Protein AF-A0A529ZBR2-F1 (afdb_mono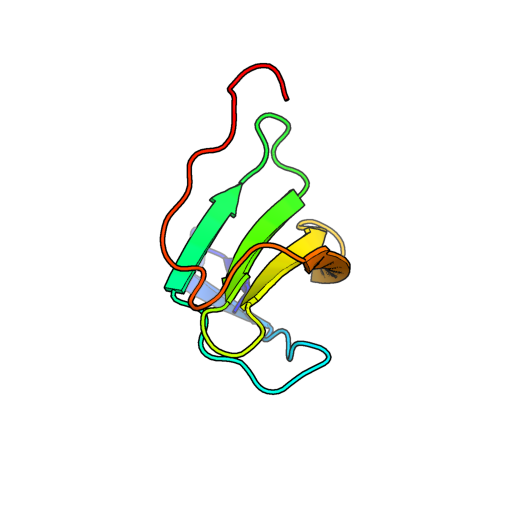mer)

Solvent-accessible surface area (backbone atoms only — not comparable to full-atom values): 4451 Å² total; per-residue (Å²): 109,47,68,42,75,91,76,72,37,80,76,47,76,70,84,66,100,56,90,73,45,72,65,36,76,48,67,40,74,88,66,48,38,36,40,32,20,17,31,73,69,20,19,32,40,33,26,36,57,86,84,60,39,81,76,49,73,47,80,65,56,87,57,25,41,83,88,82,78,60,81,86,111

Mean predicted aligned error: 2.71 Å

Foldseek 3Di:
DDADPVVRDDPDDDDDPDDFDWADWDAALVRFWIWTWTQVQQWTWIAGPPVRDTPDIDHHGHGGHDDDHDNVD

Secondary structure (DSSP, 8-state):
-EEETTTTEEEE----SS---EEEEEE-TTS-EEEEEETTTTEEEEEETTTTEEEEEEE-STT-------S--

pLDDT: mean 95.71, std 4.28, range [66.38, 98.5]

Nearest PDB structures (foldseek):
  1l0q-assembly4_D  TM=8.945E-01  e=1.199E-02  Methanosarcina mazei S-6
  5c2v-assembly1_B  TM=9.261E-01  e=3.229E-02  Candidatus Kuenenia stuttgartensis
  7mq9-assembly1_LO  TM=8.595E-01  e=5.456E-02  Homo sapiens
  6zqf-assembly1_UA  TM=8.457E-01  e=2.483E-01  Saccharomyces cerevisiae S288C
  6rxt-assembly1_UA  TM=8.362E-01  e=5.950E-01  Thermochaetoides thermophila

Radius of gyration: 12.58 Å; Cα contacts (8 Å, |Δi|>4): 153; chains: 1; bounding box: 28×18×35 Å

Sequence (73 aa):
AKIDLKNQKVLGHLDLSRMGMPQDIRLSPDGKVFYVADMMNDGVFLIDGDSFKEIGFIPTGIGTHGFVVSRDG

Structure (mmCIF, N/CA/C/O backbone):
data_AF-A0A529ZBR2-F1
#
_entry.id   AF-A0A529ZBR2-F1
#
loop_
_atom_site.group_PDB
_atom_site.id
_atom_site.type_symbol
_atom_site.label_atom_id
_atom_site.label_alt_id
_atom_site.label_comp_id
_atom_site.label_asym_id
_atom_site.label_entity_id
_atom_site.label_seq_id
_atom_site.pdbx_PDB_ins_code
_atom_site.Cartn_x
_atom_site.Cartn_y
_atom_site.Cartn_z
_atom_site.occupancy
_atom_site.B_iso_or_equiv
_atom_site.auth_seq_id
_atom_site.auth_comp_id
_atom_site.auth_asym_id
_atom_site.auth_atom_id
_atom_site.pdbx_PDB_model_num
ATOM 1 N N . ALA A 1 1 ? 4.975 2.041 10.253 1.00 92.50 1 ALA A N 1
ATOM 2 C CA . ALA A 1 1 ? 4.326 1.738 11.549 1.00 92.50 1 ALA A CA 1
ATOM 3 C C . ALA A 1 1 ? 2.812 1.839 11.389 1.00 92.50 1 ALA A C 1
ATOM 5 O O . ALA A 1 1 ? 2.369 2.669 10.603 1.00 92.50 1 ALA A O 1
ATOM 6 N N . LYS A 1 2 ? 2.030 1.028 12.111 1.00 94.44 2 LYS A N 1
ATOM 7 C CA . LYS A 1 2 ? 0.565 1.153 12.197 1.00 94.44 2 LYS A CA 1
ATOM 8 C C . LYS A 1 2 ? 0.228 2.032 13.396 1.00 94.44 2 LYS A C 1
ATOM 10 O O . LYS A 1 2 ? 0.740 1.789 14.489 1.00 94.44 2 LYS A O 1
ATOM 15 N N . ILE A 1 3 ? -0.582 3.066 13.191 1.00 96.25 3 ILE A N 1
ATOM 16 C CA . ILE A 1 3 ? -0.850 4.097 14.200 1.00 96.25 3 ILE A CA 1
ATOM 17 C C . ILE A 1 3 ? -2.350 4.140 14.482 1.00 96.25 3 ILE A C 1
ATOM 19 O O . ILE A 1 3 ? -3.158 4.272 13.567 1.00 96.25 3 ILE A O 1
ATOM 23 N N . ASP A 1 4 ? -2.711 4.055 15.758 1.00 96.50 4 ASP A N 1
ATOM 24 C CA . ASP A 1 4 ? -4.023 4.451 16.251 1.00 96.50 4 ASP A CA 1
ATOM 25 C C . ASP A 1 4 ? -4.032 5.970 16.419 1.00 96.50 4 ASP A C 1
ATOM 27 O O . ASP A 1 4 ? -3.412 6.514 17.335 1.00 96.50 4 ASP A O 1
ATOM 31 N N . LEU A 1 5 ? -4.729 6.654 15.514 1.00 95.81 5 LEU A N 1
ATOM 32 C CA . LEU A 1 5 ? -4.801 8.113 15.512 1.00 95.81 5 LEU A CA 1
ATOM 33 C C . LEU A 1 5 ? -5.641 8.667 16.667 1.00 95.81 5 LEU A C 1
ATOM 35 O O . LEU A 1 5 ? -5.328 9.741 17.176 1.00 95.81 5 LEU A O 1
ATOM 39 N N . LYS A 1 6 ? -6.682 7.948 17.106 1.00 97.56 6 LYS A N 1
ATOM 40 C CA . LYS A 1 6 ? -7.573 8.416 18.178 1.00 97.56 6 LYS A CA 1
ATOM 41 C C . LYS A 1 6 ? -6.832 8.459 19.509 1.00 97.56 6 LYS A C 1
ATOM 43 O O . LYS A 1 6 ? -6.968 9.423 20.256 1.00 97.56 6 LYS A O 1
ATOM 48 N N . ASN A 1 7 ? -6.049 7.419 19.781 1.00 98.06 7 ASN A N 1
ATOM 49 C CA . ASN A 1 7 ? -5.290 7.286 21.022 1.00 98.06 7 ASN A CA 1
ATOM 50 C C . ASN A 1 7 ? -3.823 7.733 20.886 1.00 98.06 7 ASN A C 1
ATOM 52 O O . ASN A 1 7 ? -3.068 7.610 21.846 1.00 98.06 7 ASN A O 1
ATOM 56 N N . GLN A 1 8 ? -3.419 8.227 19.708 1.00 97.44 8 GLN A N 1
ATOM 57 C CA . GLN A 1 8 ? -2.053 8.662 19.384 1.00 97.44 8 GLN A CA 1
ATOM 58 C C . GLN A 1 8 ? -0.989 7.614 19.745 1.00 97.44 8 GLN A C 1
ATOM 60 O O . GLN A 1 8 ? 0.049 7.917 20.334 1.00 97.44 8 GLN A O 1
ATOM 65 N N . LYS A 1 9 ? -1.260 6.350 19.408 1.00 98.31 9 LYS A N 1
ATOM 66 C CA . LYS A 1 9 ? -0.424 5.214 19.803 1.00 98.31 9 LYS A CA 1
ATOM 67 C C . LYS A 1 9 ? 0.098 4.461 18.589 1.00 98.31 9 LYS A C 1
ATOM 69 O O . LYS A 1 9 ? -0.645 4.164 17.658 1.00 98.31 9 LYS A O 1
ATOM 74 N N . VAL A 1 10 ? 1.366 4.063 18.639 1.00 97.56 10 VAL A N 1
ATOM 75 C CA . VAL A 1 10 ? 1.913 3.083 17.696 1.00 97.56 10 VAL A CA 1
ATOM 76 C C . VAL A 1 10 ? 1.414 1.691 18.084 1.00 97.56 10 VAL A C 1
ATOM 78 O O . VAL A 1 10 ? 1.664 1.212 19.190 1.00 97.56 10 VAL A O 1
ATOM 81 N N . LEU A 1 11 ? 0.685 1.054 17.173 1.00 96.31 11 LEU A N 1
ATOM 82 C CA . LEU A 1 11 ? 0.162 -0.301 17.337 1.00 96.31 11 LEU A CA 1
ATOM 83 C C . LEU A 1 11 ? 1.185 -1.368 16.939 1.00 96.31 11 LEU A C 1
ATOM 85 O O . LEU A 1 11 ? 1.127 -2.483 17.445 1.00 96.31 11 LEU A O 1
ATOM 89 N N . GLY A 1 12 ? 2.119 -1.031 16.049 1.00 96.50 12 GLY A N 1
ATOM 90 C C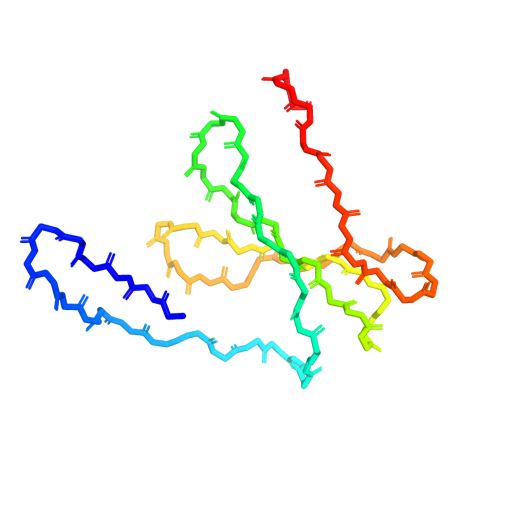A . GLY A 1 12 ? 3.183 -1.939 15.639 1.00 96.50 12 GLY A CA 1
ATOM 91 C C . GLY A 1 12 ? 4.030 -1.407 14.489 1.00 96.50 12 GLY A C 1
ATOM 92 O O . GLY A 1 12 ? 3.716 -0.394 13.855 1.00 96.50 12 GLY A O 1
ATOM 93 N N . HIS A 1 13 ? 5.104 -2.133 14.207 1.00 96.94 13 HIS A N 1
ATOM 94 C CA . HIS A 1 13 ? 5.978 -1.928 13.058 1.00 96.94 13 HIS A CA 1
ATOM 95 C C . HIS A 1 13 ? 5.889 -3.157 12.155 1.00 96.94 13 HIS A C 1
ATOM 97 O O . HIS A 1 13 ? 5.681 -4.263 12.645 1.00 96.94 13 HIS A O 1
ATOM 103 N N . LEU A 1 14 ? 5.969 -2.931 10.847 1.00 95.81 14 LEU A N 1
ATOM 104 C CA . LEU A 1 14 ? 6.051 -3.988 9.851 1.00 95.81 14 LEU A CA 1
ATOM 105 C C . LEU A 1 14 ? 7.416 -3.847 9.200 1.00 95.81 14 LEU A C 1
ATOM 107 O O . LEU A 1 14 ? 7.691 -2.807 8.596 1.00 95.81 14 LEU A O 1
ATOM 111 N N . ASP A 1 15 ? 8.233 -4.878 9.353 1.00 96.00 15 ASP A N 1
ATOM 112 C CA . ASP A 1 15 ? 9.453 -5.036 8.582 1.00 96.00 15 ASP A CA 1
ATOM 113 C C . ASP A 1 15 ? 9.076 -5.711 7.265 1.00 96.00 15 ASP A C 1
ATOM 115 O O . ASP A 1 15 ? 8.406 -6.748 7.255 1.00 96.00 15 ASP A O 1
ATOM 119 N N . LEU A 1 16 ? 9.454 -5.086 6.154 1.00 96.00 16 LEU A N 1
ATOM 120 C CA . LEU A 1 16 ? 9.243 -5.663 4.832 1.00 96.00 16 LEU A CA 1
ATOM 121 C C . LEU A 1 16 ? 10.224 -6.811 4.601 1.00 96.00 16 LEU A C 1
ATOM 123 O O . LEU A 1 16 ? 11.288 -6.890 5.220 1.00 96.00 16 LEU A O 1
ATOM 127 N N . SER A 1 17 ? 9.877 -7.692 3.669 1.00 96.44 17 SER A N 1
ATOM 128 C CA . SER A 1 17 ? 10.663 -8.882 3.336 1.00 96.44 17 SER A CA 1
ATOM 129 C C . SER A 1 17 ? 12.068 -8.569 2.807 1.00 96.44 17 SER A C 1
ATOM 131 O O . SER A 1 17 ? 12.935 -9.447 2.773 1.00 96.44 17 SER A O 1
ATOM 133 N N . ARG A 1 18 ? 12.314 -7.321 2.397 1.00 95.19 18 ARG A N 1
ATOM 134 C CA . ARG A 1 18 ? 13.581 -6.843 1.843 1.00 95.19 18 ARG A CA 1
ATOM 135 C C . ARG A 1 18 ? 13.929 -5.507 2.482 1.00 95.19 18 ARG A C 1
ATOM 137 O O . ARG A 1 18 ? 13.050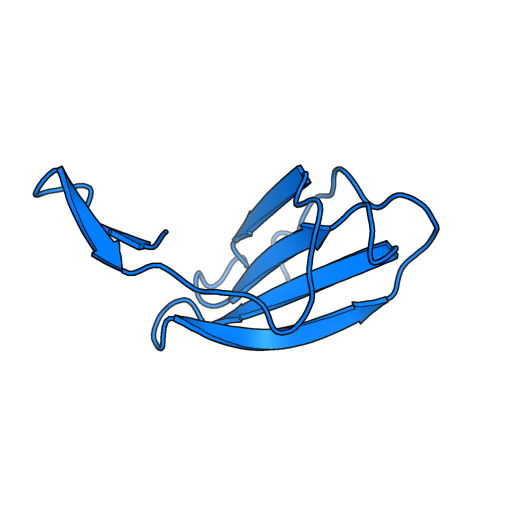 -4.711 2.804 1.00 95.19 18 ARG A O 1
ATOM 144 N N . MET A 1 19 ? 15.228 -5.236 2.600 1.00 95.38 19 MET A N 1
ATOM 145 C CA . MET A 1 19 ? 15.694 -3.868 2.832 1.00 95.38 19 MET A CA 1
ATOM 146 C C . MET A 1 19 ? 15.121 -2.971 1.733 1.00 95.38 19 MET A C 1
ATOM 148 O O . MET A 1 19 ? 14.998 -3.407 0.587 1.00 95.38 19 MET A O 1
ATOM 152 N N . GLY A 1 20 ? 14.780 -1.734 2.076 1.00 95.50 20 GLY A N 1
ATOM 153 C CA . GLY A 1 20 ? 14.044 -0.844 1.187 1.00 95.50 20 GLY A CA 1
ATOM 154 C C . GLY A 1 20 ? 14.490 0.603 1.290 1.00 95.50 20 GLY A C 1
ATOM 155 O O . GLY A 1 20 ? 15.169 1.003 2.238 1.00 95.50 20 GLY A O 1
ATOM 156 N N . MET A 1 21 ? 14.037 1.392 0.325 1.00 97.25 21 MET A N 1
ATOM 157 C CA . MET A 1 21 ? 14.040 2.846 0.393 1.00 97.25 21 MET A CA 1
ATOM 158 C C . MET A 1 21 ? 12.638 3.362 0.022 1.00 97.25 21 MET A C 1
ATOM 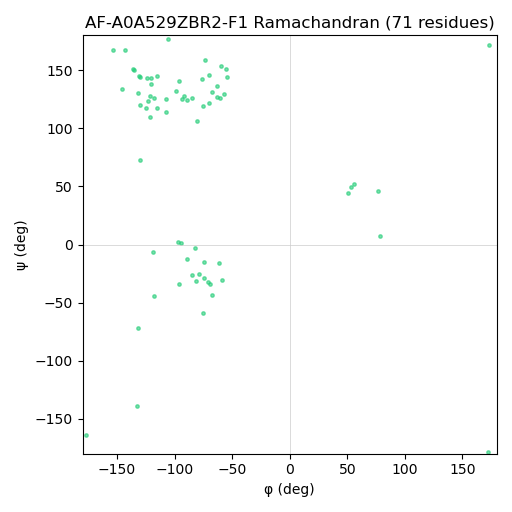160 O O . MET A 1 21 ? 12.457 3.883 -1.086 1.00 97.25 21 MET A O 1
ATOM 164 N N . PRO A 1 22 ? 11.635 3.186 0.913 1.00 96.19 22 PRO A N 1
ATOM 165 C CA . PRO A 1 22 ? 10.249 3.546 0.630 1.00 96.19 22 PRO A CA 1
ATOM 166 C C . PRO A 1 22 ? 10.086 5.050 0.397 1.00 96.19 22 PRO A C 1
ATOM 168 O O . PRO A 1 22 ? 10.639 5.847 1.155 1.00 96.19 22 PRO A O 1
ATOM 171 N N . GLN A 1 23 ? 9.319 5.433 -0.625 1.00 97.50 23 GLN A N 1
ATOM 172 C CA . GLN A 1 23 ? 9.173 6.834 -1.049 1.00 97.50 23 GLN A CA 1
ATOM 173 C C . GLN A 1 23 ? 7.749 7.381 -0.937 1.00 97.50 23 GLN A C 1
ATOM 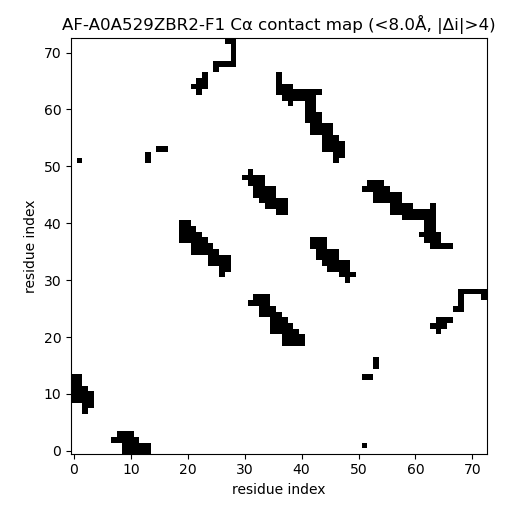175 O O . GLN A 1 23 ? 7.562 8.500 -0.466 1.00 97.50 23 GLN A O 1
ATOM 180 N N . ASP A 1 24 ? 6.748 6.610 -1.366 1.00 96.94 24 ASP A N 1
ATOM 181 C CA . ASP A 1 24 ? 5.335 7.008 -1.339 1.00 96.94 24 ASP A CA 1
ATOM 182 C C . ASP A 1 24 ? 4.468 5.847 -0.839 1.00 96.94 24 ASP A C 1
ATOM 184 O O . ASP A 1 24 ? 4.802 4.673 -1.024 1.00 96.94 24 ASP A O 1
ATOM 188 N N . ILE A 1 25 ? 3.342 6.185 -0.211 1.00 96.62 25 ILE A N 1
ATOM 189 C CA . ILE A 1 25 ? 2.331 5.236 0.251 1.00 96.62 25 ILE A CA 1
ATOM 190 C C . ILE A 1 25 ? 0.939 5.687 -0.190 1.00 96.62 25 ILE A C 1
ATOM 192 O O . ILE A 1 25 ? 0.521 6.823 0.043 1.00 96.62 25 ILE A O 1
ATOM 196 N N . ARG A 1 26 ? 0.183 4.771 -0.796 1.00 96.19 26 ARG A N 1
ATOM 197 C CA . ARG A 1 26 ? -1.199 5.001 -1.238 1.00 96.19 26 ARG A CA 1
ATOM 198 C C . ARG A 1 26 ? -2.105 3.882 -0.759 1.00 96.19 26 ARG A C 1
ATOM 200 O O . ARG A 1 26 ? -1.697 2.730 -0.713 1.00 96.19 26 ARG A O 1
ATOM 207 N N . LEU A 1 27 ? -3.341 4.225 -0.424 1.00 95.88 27 LEU A N 1
ATOM 208 C CA . LEU A 1 27 ? -4.373 3.263 -0.048 1.00 95.88 27 LEU A CA 1
ATOM 209 C C . LEU A 1 27 ? -5.238 2.939 -1.270 1.00 95.88 27 LEU A C 1
ATOM 211 O O . LEU A 1 27 ? -5.553 3.837 -2.055 1.00 95.88 27 LEU A O 1
ATOM 215 N N . SER A 1 28 ? -5.620 1.674 -1.426 1.00 96.12 28 SER A N 1
ATOM 216 C CA . SER A 1 28 ? -6.611 1.255 -2.415 1.00 96.12 28 SER A CA 1
ATOM 217 C C . SER A 1 28 ? -7.966 1.945 -2.183 1.00 96.12 28 SER A C 1
ATOM 219 O O . SER A 1 28 ? -8.288 2.302 -1.046 1.00 96.12 28 SER A O 1
ATOM 221 N N . PRO A 1 29 ? -8.804 2.117 -3.223 1.00 94.88 29 PRO A N 1
ATOM 222 C CA . PRO A 1 29 ? -10.110 2.769 -3.078 1.00 94.88 29 PRO A CA 1
ATOM 223 C C . PRO A 1 29 ? -11.048 2.083 -2.077 1.00 94.88 29 PRO A C 1
ATOM 225 O O . PRO A 1 29 ? -11.848 2.750 -1.426 1.00 94.88 29 PRO A O 1
ATOM 228 N N . ASP A 1 30 ? -10.931 0.762 -1.930 1.00 95.12 30 ASP A N 1
ATOM 229 C CA . ASP A 1 30 ? -11.703 -0.036 -0.972 1.00 95.12 30 ASP A CA 1
ATOM 230 C C . ASP A 1 30 ? -11.125 -0.025 0.456 1.00 95.12 30 ASP A C 1
ATOM 232 O O . ASP A 1 30 ? -11.717 -0.608 1.365 1.00 95.12 30 ASP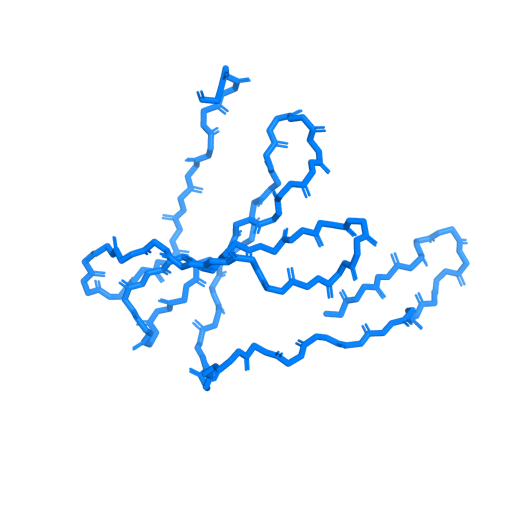 A O 1
ATOM 236 N N . GLY A 1 31 ? -9.984 0.638 0.667 1.00 94.56 31 GLY A N 1
ATOM 237 C CA . GLY A 1 31 ? -9.363 0.809 1.975 1.00 94.56 31 GLY A CA 1
ATOM 238 C C . GLY A 1 31 ? -8.591 -0.400 2.505 1.00 94.56 31 GLY A C 1
ATOM 239 O O . GLY A 1 31 ? -8.182 -0.371 3.665 1.00 94.56 31 GLY A O 1
ATOM 240 N N . LYS A 1 32 ? -8.394 -1.457 1.707 1.00 96.00 32 LYS A N 1
ATOM 241 C CA . LYS A 1 32 ? -7.827 -2.728 2.192 1.00 96.00 32 LYS A CA 1
ATOM 242 C C . LYS A 1 32 ? -6.327 -2.880 1.985 1.00 96.00 32 LYS A C 1
ATOM 244 O O . LYS A 1 32 ? -5.666 -3.492 2.819 1.00 96.00 32 LYS A O 1
ATOM 249 N N . VAL A 1 33 ? -5.782 -2.342 0.896 1.00 97.62 33 VAL A N 1
ATOM 250 C CA . VAL A 1 33 ? -4.383 -2.558 0.505 1.00 97.62 33 VAL A CA 1
ATOM 251 C C . VAL A 1 33 ? -3.626 -1.241 0.502 1.00 97.62 33 VAL A C 1
ATOM 253 O O . VAL A 1 33 ? -4.005 -0.289 -0.179 1.00 97.62 33 VAL A O 1
ATOM 256 N N . PHE A 1 34 ? -2.517 -1.199 1.232 1.00 97.69 34 PHE A N 1
ATOM 257 C CA . PHE A 1 34 ? -1.524 -0.145 1.100 1.00 97.69 34 PHE A CA 1
ATOM 258 C C . PHE A 1 34 ? -0.497 -0.542 0.043 1.00 97.69 34 PHE A C 1
ATOM 260 O O . PHE A 1 34 ? 0.150 -1.583 0.143 1.00 97.69 34 PHE A O 1
ATOM 267 N N . TYR A 1 35 ? -0.330 0.323 -0.944 1.00 97.75 35 TYR A N 1
ATOM 268 C CA . TYR A 1 35 ? 0.732 0.277 -1.932 1.00 97.75 35 TYR A CA 1
ATOM 269 C C . TYR A 1 35 ? 1.883 1.144 -1.438 1.00 97.75 35 TYR A C 1
ATOM 271 O O . TYR A 1 35 ? 1.672 2.320 -1.135 1.00 97.75 35 TYR A O 1
ATOM 279 N N . VAL A 1 36 ? 3.086 0.587 -1.356 1.00 97.94 36 VAL A N 1
ATOM 280 C CA . VAL A 1 36 ? 4.285 1.303 -0.905 1.00 97.94 36 VAL A CA 1
ATOM 281 C C . VAL A 1 36 ? 5.329 1.259 -2.008 1.00 97.94 36 VAL A C 1
ATOM 283 O O . VAL A 1 36 ? 5.887 0.200 -2.286 1.00 97.94 36 VAL A O 1
ATOM 286 N N . ALA A 1 37 ? 5.585 2.405 -2.636 1.00 98.25 37 ALA A N 1
ATOM 287 C CA . ALA A 1 37 ? 6.652 2.548 -3.618 1.00 98.25 37 ALA A CA 1
ATOM 288 C C . ALA A 1 37 ? 8.010 2.413 -2.937 1.00 98.25 37 ALA A C 1
ATOM 290 O O . ALA A 1 37 ? 8.271 3.088 -1.938 1.00 98.25 37 ALA A O 1
ATOM 291 N N . ASP A 1 38 ? 8.879 1.588 -3.509 1.00 98.19 38 ASP A N 1
ATOM 292 C CA . ASP A 1 38 ? 10.239 1.388 -3.042 1.00 98.19 38 ASP A CA 1
ATOM 293 C C . ASP A 1 38 ? 11.240 1.646 -4.169 1.00 98.19 38 ASP A C 1
ATOM 295 O O . ASP A 1 38 ? 11.258 0.957 -5.193 1.00 98.19 38 ASP A O 1
ATOM 299 N N . MET A 1 39 ? 12.088 2.653 -3.958 1.00 97.94 39 MET A N 1
ATOM 300 C CA . MET A 1 39 ? 13.040 3.103 -4.968 1.00 97.94 39 MET A CA 1
ATOM 301 C C . MET A 1 39 ? 14.219 2.141 -5.126 1.00 97.94 39 MET A C 1
ATOM 303 O O . MET A 1 39 ? 14.789 2.068 -6.206 1.00 97.94 39 MET A O 1
ATOM 307 N N . MET A 1 40 ? 14.601 1.416 -4.071 1.00 97.94 40 MET A N 1
ATOM 308 C CA . MET A 1 40 ? 15.750 0.507 -4.113 1.00 97.94 40 MET A CA 1
ATOM 309 C C . MET A 1 40 ? 15.396 -0.845 -4.737 1.00 97.94 40 MET A C 1
ATOM 311 O O . MET A 1 40 ? 16.250 -1.490 -5.338 1.00 97.94 40 MET A O 1
ATOM 315 N N . ASN A 1 41 ? 14.151 -1.287 -4.569 1.00 98.00 41 ASN A N 1
ATOM 316 C CA . ASN A 1 41 ? 13.661 -2.556 -5.098 1.00 98.00 41 ASN A CA 1
ATOM 317 C C . ASN A 1 41 ? 12.976 -2.418 -6.463 1.00 98.00 41 ASN A C 1
ATOM 319 O O . ASN A 1 41 ? 12.501 -3.429 -6.977 1.00 98.00 41 ASN A O 1
ATOM 323 N N . ASP A 1 42 ? 12.922 -1.209 -7.034 1.00 98.06 42 ASP A N 1
ATOM 324 C CA . ASP A 1 42 ? 12.328 -0.930 -8.347 1.00 98.06 42 ASP A CA 1
ATOM 325 C C . ASP A 1 42 ? 10.885 -1.453 -8.462 1.00 98.06 42 ASP A C 1
ATOM 327 O O . ASP A 1 42 ? 10.528 -2.185 -9.391 1.00 98.06 42 ASP A O 1
ATOM 331 N N . GLY A 1 43 ? 10.047 -1.126 -7.471 1.00 98.06 43 GLY A N 1
ATOM 332 C CA . GLY A 1 43 ? 8.670 -1.614 -7.450 1.00 98.06 43 GLY A CA 1
ATOM 333 C C . GLY A 1 43 ? 7.811 -1.111 -6.302 1.00 98.06 43 GLY A C 1
ATOM 334 O O . GLY A 1 43 ? 8.113 -0.111 -5.650 1.00 98.06 43 GLY A O 1
ATOM 335 N N . VAL A 1 44 ? 6.695 -1.804 -6.089 1.00 98.25 44 VAL A N 1
ATOM 336 C 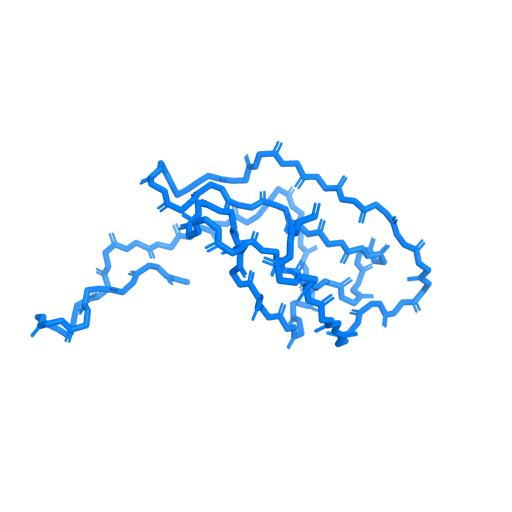CA . VAL A 1 44 ? 5.657 -1.442 -5.120 1.00 98.25 44 VAL A CA 1
ATOM 337 C C . VAL A 1 44 ? 5.324 -2.649 -4.247 1.00 98.25 44 VAL A C 1
ATOM 339 O O . VAL A 1 44 ? 4.864 -3.672 -4.752 1.00 98.25 44 VAL A O 1
ATOM 342 N N . PHE A 1 45 ? 5.510 -2.533 -2.933 1.00 98.44 45 PHE A N 1
ATOM 343 C CA . PHE A 1 45 ? 5.024 -3.522 -1.969 1.00 98.44 45 PHE A CA 1
ATOM 344 C C . PHE A 1 45 ? 3.518 -3.375 -1.754 1.00 98.44 45 PHE A C 1
ATOM 346 O O . PHE A 1 45 ? 2.996 -2.260 -1.702 1.00 98.44 45 PHE A O 1
ATOM 353 N N . LEU A 1 46 ? 2.829 -4.503 -1.598 1.00 98.31 46 LEU A N 1
ATOM 354 C CA . LEU A 1 46 ? 1.412 -4.567 -1.257 1.00 98.31 46 LEU A CA 1
ATOM 355 C C . LEU A 1 46 ? 1.293 -5.035 0.185 1.00 98.31 46 LEU A C 1
ATOM 357 O O . LEU A 1 46 ? 1.812 -6.092 0.546 1.00 98.31 46 LEU A O 1
ATOM 361 N N . ILE A 1 47 ? 0.589 -4.262 1.000 1.00 98.44 47 ILE A N 1
ATOM 362 C CA . ILE A 1 47 ? 0.393 -4.542 2.419 1.00 98.44 47 ILE A CA 1
ATOM 363 C C . ILE A 1 47 ? -1.104 -4.607 2.693 1.00 98.44 47 ILE A C 1
ATOM 365 O O . ILE A 1 47 ? -1.826 -3.643 2.446 1.00 98.44 47 ILE A O 1
ATOM 369 N N . ASP A 1 48 ? -1.565 -5.722 3.248 1.00 98.12 48 ASP A N 1
ATOM 370 C CA . ASP A 1 48 ? -2.922 -5.840 3.770 1.00 98.12 48 ASP A CA 1
ATOM 371 C C . ASP A 1 48 ? -3.061 -4.995 5.044 1.00 98.12 48 ASP A C 1
ATOM 373 O O . ASP A 1 48 ? -2.316 -5.170 6.015 1.00 98.12 48 ASP A O 1
ATOM 377 N N . GLY A 1 49 ? -3.998 -4.050 5.034 1.00 95.81 49 GLY A N 1
ATOM 378 C CA . GLY A 1 49 ? -4.182 -3.078 6.107 1.00 95.81 49 GLY A CA 1
ATOM 379 C C . GLY A 1 49 ? -4.717 -3.687 7.402 1.00 95.81 49 GLY A C 1
ATOM 380 O O . GLY A 1 49 ? -4.319 -3.254 8.491 1.00 95.81 49 GLY A O 1
ATOM 381 N N . ASP A 1 50 ? -5.570 -4.707 7.305 1.00 95.06 50 ASP A N 1
ATOM 382 C CA . ASP A 1 50 ? -6.231 -5.329 8.454 1.00 95.06 50 ASP A CA 1
ATOM 383 C C . ASP A 1 50 ? -5.261 -6.218 9.232 1.00 95.06 50 ASP A C 1
ATOM 385 O O . ASP A 1 50 ? -4.971 -5.953 10.407 1.00 95.06 50 ASP A O 1
ATOM 389 N N . SER A 1 51 ? -4.693 -7.216 8.555 1.00 96.81 51 SER A N 1
ATOM 390 C CA . SER A 1 51 ? -3.715 -8.144 9.121 1.00 96.81 51 SER A CA 1
ATOM 391 C C . SER A 1 51 ? -2.330 -7.524 9.310 1.00 96.81 51 SER A C 1
ATOM 393 O O . SER A 1 51 ? -1.530 -8.079 10.063 1.00 96.81 51 SER A O 1
ATOM 395 N N . PHE A 1 52 ? -2.072 -6.367 8.687 1.00 97.06 52 PHE A N 1
ATOM 396 C CA . PHE A 1 52 ? -0.807 -5.634 8.732 1.00 97.06 52 PHE A CA 1
ATOM 397 C C . PHE A 1 52 ? 0.379 -6.493 8.275 1.00 97.06 52 PHE A C 1
ATOM 399 O O . PHE A 1 52 ? 1.382 -6.630 8.976 1.00 97.06 52 PHE A O 1
ATOM 406 N N . LYS A 1 53 ? 0.233 -7.098 7.091 1.00 97.75 53 LYS A N 1
ATOM 407 C CA . LYS A 1 53 ? 1.218 -8.002 6.485 1.00 97.75 53 LYS A CA 1
ATOM 408 C C . LYS A 1 53 ? 1.510 -7.611 5.049 1.00 97.75 53 LYS A C 1
ATOM 410 O O . LYS A 1 53 ? 0.606 -7.221 4.318 1.00 97.75 53 LYS A O 1
ATOM 415 N N . GLU A 1 54 ? 2.760 -7.782 4.638 1.00 98.25 54 GLU A N 1
ATOM 416 C CA . GLU A 1 54 ? 3.113 -7.814 3.222 1.00 98.25 54 GLU A CA 1
ATOM 417 C C . GLU A 1 54 ? 2.418 -9.011 2.556 1.00 98.25 54 GLU A C 1
ATOM 419 O O . GLU A 1 54 ? 2.508 -10.142 3.038 1.00 98.25 54 GLU A O 1
ATOM 424 N N . ILE A 1 55 ? 1.699 -8.748 1.468 1.00 98.50 55 ILE A N 1
ATOM 425 C CA . ILE A 1 55 ? 0.934 -9.744 0.707 1.00 98.50 55 ILE A CA 1
ATOM 426 C C . ILE A 1 55 ? 1.419 -9.883 -0.738 1.00 98.50 55 ILE A C 1
ATOM 428 O O . ILE A 1 55 ? 0.951 -10.763 -1.458 1.00 98.50 55 ILE A O 1
ATOM 432 N N . GLY A 1 56 ? 2.355 -9.039 -1.176 1.00 98.31 56 GLY A N 1
ATOM 433 C CA . GLY A 1 56 ? 2.931 -9.142 -2.5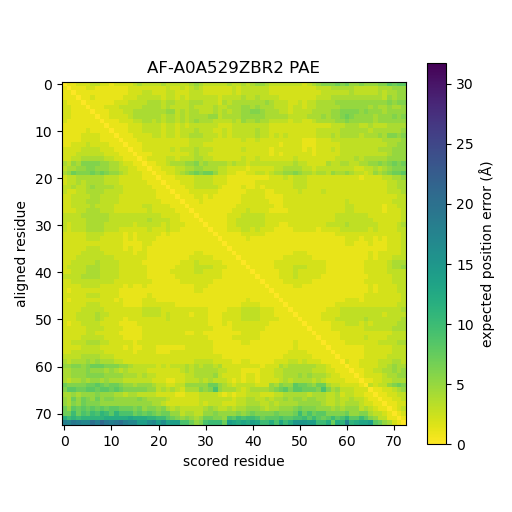09 1.00 98.31 56 GLY A CA 1
ATOM 434 C C . GLY A 1 56 ? 3.832 -7.974 -2.885 1.00 98.31 56 GLY A C 1
ATOM 435 O O . GLY A 1 56 ? 4.039 -7.037 -2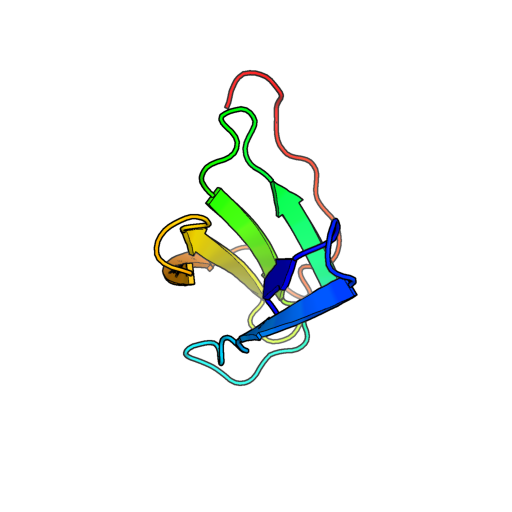.114 1.00 98.31 56 GLY A O 1
ATOM 436 N N . PHE A 1 57 ? 4.342 -8.044 -4.111 1.00 98.44 57 PHE A N 1
ATOM 437 C CA . PHE A 1 57 ? 5.213 -7.039 -4.704 1.00 98.44 57 PHE A CA 1
ATOM 438 C C . PHE A 1 57 ? 4.940 -6.934 -6.206 1.00 98.44 57 PHE A C 1
ATOM 440 O O . PHE A 1 57 ? 4.857 -7.953 -6.893 1.00 98.44 57 PHE A O 1
ATOM 447 N N . ILE A 1 58 ? 4.812 -5.710 -6.713 1.00 97.62 58 ILE A N 1
ATOM 448 C CA . ILE A 1 58 ? 4.669 -5.419 -8.141 1.00 97.62 58 ILE A CA 1
ATOM 449 C C . ILE A 1 58 ? 5.985 -4.808 -8.634 1.00 97.62 58 ILE A C 1
ATOM 451 O O . ILE A 1 58 ? 6.318 -3.698 -8.211 1.00 97.62 58 ILE A O 1
ATOM 455 N N . PRO A 1 59 ? 6.733 -5.492 -9.519 1.00 97.81 59 PRO A N 1
ATOM 456 C CA . PRO A 1 59 ? 7.902 -4.901 -10.151 1.00 97.81 59 PRO A CA 1
ATOM 457 C C . PRO A 1 59 ? 7.480 -3.810 -11.136 1.00 97.81 59 PRO A C 1
ATOM 459 O O . PRO A 1 59 ? 6.450 -3.912 -11.808 1.00 97.81 59 PRO A O 1
ATOM 462 N N . THR A 1 60 ? 8.300 -2.778 -11.245 1.00 95.69 60 THR A N 1
ATOM 463 C CA . THR A 1 60 ? 8.100 -1.655 -12.165 1.00 95.69 60 THR A CA 1
ATOM 464 C C . THR A 1 60 ? 9.422 -1.383 -12.904 1.00 95.69 60 THR A C 1
ATOM 466 O O . THR A 1 60 ? 10.084 -2.321 -13.349 1.00 95.69 60 THR A O 1
ATOM 469 N N . GLY A 1 61 ? 9.789 -0.111 -13.098 1.00 94.12 61 GLY A N 1
ATOM 470 C CA . GLY A 1 61 ? 11.089 0.312 -13.607 1.00 94.12 61 GLY A CA 1
ATOM 471 C C . GLY A 1 61 ? 11.973 0.905 -12.510 1.00 94.12 61 GLY A C 1
ATOM 472 O O . GLY A 1 61 ? 11.555 1.077 -11.362 1.00 94.12 61 GLY A O 1
ATOM 473 N N . ILE A 1 62 ? 13.196 1.252 -12.913 1.00 97.19 62 ILE A N 1
ATOM 474 C CA . ILE A 1 62 ? 14.237 1.744 -12.010 1.00 97.19 62 ILE A CA 1
ATOM 475 C C . ILE A 1 62 ? 13.763 2.985 -11.246 1.00 97.19 62 ILE A C 1
ATOM 477 O O . ILE A 1 62 ? 13.322 3.965 -11.851 1.00 97.19 62 ILE A O 1
ATOM 481 N N . GLY A 1 63 ? 13.916 2.957 -9.924 1.00 95.81 63 GLY A N 1
ATOM 482 C CA . GLY A 1 63 ? 13.750 4.116 -9.058 1.00 95.81 63 GLY A CA 1
ATOM 483 C C . GLY A 1 63 ? 12.296 4.504 -8.786 1.00 95.81 63 GLY A C 1
ATOM 484 O O . GLY A 1 63 ? 11.942 5.681 -8.863 1.00 95.81 63 GLY A O 1
ATOM 485 N N . THR A 1 64 ? 11.439 3.531 -8.471 1.00 96.31 64 THR A N 1
ATOM 486 C CA . THR A 1 64 ? 10.017 3.799 -8.194 1.00 96.31 64 THR A CA 1
ATOM 487 C C . THR A 1 64 ? 9.825 4.726 -7.006 1.00 96.31 64 THR A C 1
ATOM 489 O O . THR A 1 64 ? 10.334 4.479 -5.917 1.00 96.31 64 THR A O 1
ATOM 492 N N . HIS A 1 65 ? 9.077 5.807 -7.231 1.00 95.44 65 HIS A N 1
ATOM 493 C CA . HIS A 1 65 ? 9.043 6.933 -6.305 1.00 95.44 65 HIS A CA 1
ATOM 494 C C . HIS A 1 65 ? 7.618 7.379 -5.977 1.00 95.44 65 HIS A C 1
ATOM 496 O O . HIS A 1 65 ? 7.149 7.146 -4.871 1.00 95.44 65 HIS A O 1
ATOM 502 N N . GLY A 1 66 ? 6.926 8.010 -6.930 1.00 90.94 66 GLY A N 1
ATOM 503 C CA . GLY A 1 66 ? 5.569 8.527 -6.758 1.00 90.94 66 GLY A CA 1
ATOM 504 C C . GLY A 1 66 ? 4.603 7.897 -7.750 1.00 90.94 66 GLY A C 1
ATOM 505 O O . GLY A 1 66 ? 4.964 7.640 -8.899 1.00 90.94 66 GLY A O 1
ATOM 506 N N . PHE A 1 67 ? 3.372 7.657 -7.308 1.00 92.25 67 PHE A N 1
ATOM 507 C CA . PHE A 1 67 ? 2.328 7.070 -8.141 1.00 92.25 67 PHE A CA 1
ATOM 508 C C . PHE A 1 67 ? 0.936 7.495 -7.665 1.00 92.25 67 PHE A C 1
ATOM 510 O O . PHE A 1 67 ? 0.754 8.060 -6.584 1.00 92.25 67 PHE A O 1
ATOM 517 N N . VAL A 1 68 ? -0.061 7.227 -8.504 1.00 91.38 68 VAL A N 1
ATOM 518 C CA . VAL A 1 68 ? -1.476 7.429 -8.197 1.00 91.38 68 VAL A CA 1
ATOM 519 C C . VAL A 1 68 ? -2.218 6.116 -8.381 1.00 91.38 68 VAL A C 1
ATOM 521 O O . VAL A 1 68 ? -1.906 5.345 -9.284 1.00 91.38 68 VAL A O 1
ATOM 524 N N . VAL A 1 69 ? -3.196 5.873 -7.515 1.00 90.50 69 VAL A N 1
ATOM 525 C CA . VAL A 1 69 ? -4.117 4.743 -7.639 1.00 90.50 69 VAL A CA 1
ATOM 526 C C . VAL A 1 69 ? -5.399 5.269 -8.279 1.00 90.50 69 VAL A C 1
ATOM 528 O O . VAL A 1 69 ? -5.906 6.326 -7.886 1.00 90.50 69 VAL A O 1
ATOM 531 N N . SER A 1 70 ? -5.878 4.565 -9.299 1.00 89.31 70 SER A N 1
ATOM 532 C CA . SER A 1 70 ? -7.173 4.796 -9.941 1.00 89.31 70 SER A CA 1
ATOM 533 C C . SER A 1 70 ? -8.301 4.747 -8.900 1.00 89.31 70 SER A C 1
ATOM 535 O O . SER A 1 70 ? -8.193 4.093 -7.865 1.00 89.31 70 SER A O 1
ATOM 537 N N . ARG A 1 71 ? -9.396 5.481 -9.127 1.00 86.06 71 ARG A N 1
ATOM 538 C CA . ARG A 1 71 ? -10.522 5.504 -8.170 1.00 86.06 71 ARG A CA 1
ATOM 539 C C . ARG A 1 71 ? -11.423 4.278 -8.287 1.00 86.06 71 ARG A C 1
ATOM 541 O O . ARG A 1 71 ? -12.120 3.957 -7.331 1.00 86.06 71 ARG A O 1
ATOM 548 N N . ASP A 1 72 ? -11.439 3.660 -9.456 1.00 87.12 72 ASP A N 1
ATOM 549 C CA . ASP A 1 72 ? -12.205 2.466 -9.795 1.00 87.12 72 ASP A CA 1
ATOM 550 C C . ASP A 1 72 ? -11.454 1.160 -9.511 1.00 87.12 72 ASP A C 1
ATOM 552 O O . ASP A 1 72 ? -12.103 0.119 -9.447 1.00 87.12 72 ASP A O 1
ATOM 556 N N . GLY A 1 73 ? -10.145 1.227 -9.240 1.00 66.38 73 GLY A N 1
ATOM 557 C CA . GLY A 1 73 ? -9.300 0.051 -9.026 1.00 66.38 73 GLY A CA 1
ATOM 558 C C . GLY A 1 73 ? -8.828 -0.528 -10.346 1.00 66.38 73 GLY A C 1
ATOM 559 O O . GLY A 1 73 ? -9.496 -1.449 -10.856 1.00 66.38 73 GLY A O 1
#